Protein AF-A0A091C1M7-F1 (afdb_monomer_lite)

Foldseek 3Di:
DDDDDDDPPDDPQQKDKDKDKDQCCVVPDVDPARIKIWMWMAHPVRDIDIDIDGHHDDD

Sequence (59 aa):
MSVFSGSDSRKPLNISEVTVVLDNADYYLPVDYSEVSVTRRLYRTGESEFFLKLSKRAD

InterPro domains:
  IPR027417 P-loop containing nucleoside triphosphate hydrolase [G3DSA:3.40.50.300] (2-58)

Secondary structure (DSSP, 8-state):
-------TTS---SEEEEEEEEE-TT--SSSS-SEEEEEEEEETTS-EEEEEEEEPPP-

pLDDT: mean 81.56, std 18.52, range [31.39, 96.5]

Structure (mmCIF, N/CA/C/O backbone):
data_AF-A0A091C1M7-F1
#
_entry.id   AF-A0A091C1M7-F1
#
loop_
_atom_site.group_PDB
_atom_site.id
_atom_site.type_symbol
_atom_site.label_atom_id
_atom_site.label_alt_id
_atom_site.label_comp_id
_atom_site.label_asym_id
_atom_site.label_entity_id
_atom_site.label_seq_id
_atom_site.pdbx_PDB_ins_code
_atom_site.Cartn_x
_atom_site.Cartn_y
_atom_site.Cartn_z
_atom_site.occupancy
_atom_site.B_iso_or_equiv
_atom_site.auth_seq_id
_atom_site.auth_comp_id
_atom_site.auth_asym_id
_atom_site.auth_atom_id
_atom_site.pdbx_PDB_model_num
ATOM 1 N N . MET A 1 1 ? -17.630 -8.946 -8.048 1.00 36.91 1 MET A N 1
ATOM 2 C CA . MET A 1 1 ? -17.651 -8.480 -6.646 1.00 36.91 1 MET A CA 1
ATOM 3 C C . MET A 1 1 ? -17.825 -9.700 -5.759 1.00 36.91 1 MET A C 1
ATOM 5 O O . MET A 1 1 ? -18.936 -10.177 -5.595 1.00 36.91 1 MET A O 1
ATOM 9 N N . SER A 1 2 ? -16.721 -10.278 -5.294 1.00 31.39 2 SER A N 1
ATOM 10 C CA . SER A 1 2 ? -16.725 -11.423 -4.382 1.00 31.39 2 SER A CA 1
ATOM 11 C C . SER A 1 2 ? -16.450 -10.906 -2.976 1.00 31.39 2 SER A C 1
ATOM 13 O O . SER A 1 2 ? -15.343 -10.460 -2.681 1.00 31.39 2 SER A O 1
ATOM 15 N N . VAL A 1 3 ? -17.482 -10.907 -2.135 1.00 42.59 3 VAL A N 1
ATOM 16 C CA . VAL A 1 3 ? -17.364 -10.612 -0.706 1.00 42.59 3 VAL A CA 1
ATOM 17 C C . VAL A 1 3 ? -16.985 -11.922 -0.023 1.00 42.59 3 VAL A C 1
ATOM 19 O O . VAL A 1 3 ? -17.750 -12.882 -0.043 1.00 42.59 3 VAL A O 1
ATOM 22 N N . PHE A 1 4 ? -15.766 -11.979 0.503 1.00 56.25 4 PHE A N 1
ATOM 23 C CA . PHE A 1 4 ? -15.220 -13.138 1.201 1.00 56.25 4 PHE A CA 1
ATOM 24 C C . PHE A 1 4 ? -15.992 -13.351 2.517 1.00 56.25 4 PHE A C 1
ATOM 26 O O . PHE A 1 4 ? -16.002 -12.473 3.380 1.00 56.25 4 PHE A O 1
ATOM 33 N N . SER A 1 5 ? -16.672 -14.491 2.661 1.00 46.06 5 SER A N 1
ATOM 34 C CA . SER A 1 5 ? -17.363 -14.907 3.887 1.00 46.06 5 SER A CA 1
ATOM 35 C C . SER A 1 5 ? -16.332 -15.407 4.901 1.00 46.06 5 SER A C 1
ATOM 37 O O . SER A 1 5 ? -15.660 -16.406 4.650 1.00 46.06 5 SER A O 1
ATOM 39 N N . GLY A 1 6 ? -16.171 -14.664 5.998 1.00 45.31 6 GLY A N 1
ATOM 40 C CA . GLY A 1 6 ? -15.106 -14.826 6.989 1.00 45.31 6 GLY A CA 1
ATOM 41 C C . GLY A 1 6 ? -14.890 -16.254 7.499 1.00 45.31 6 GLY A C 1
ATOM 42 O O . GLY A 1 6 ? -15.821 -17.039 7.634 1.00 45.31 6 GLY A O 1
ATOM 43 N N . SER A 1 7 ? -13.631 -16.573 7.804 1.00 53.03 7 SER A N 1
ATOM 44 C CA . SER A 1 7 ? -13.250 -17.822 8.461 1.00 53.03 7 SER A CA 1
ATOM 45 C C . SER A 1 7 ? -13.672 -17.803 9.937 1.00 53.03 7 SER A C 1
ATOM 47 O O . SER A 1 7 ? -13.280 -16.886 10.663 1.00 53.03 7 SER A O 1
ATOM 49 N N . ASP A 1 8 ? -14.368 -18.847 10.386 1.00 56.12 8 ASP A N 1
ATOM 50 C CA . ASP A 1 8 ? -14.905 -19.090 11.743 1.00 56.12 8 ASP A CA 1
ATOM 51 C C . ASP A 1 8 ? -13.888 -19.107 12.917 1.00 56.12 8 ASP A C 1
ATOM 53 O O . ASP A 1 8 ? -14.217 -19.498 14.033 1.00 56.12 8 ASP A O 1
ATOM 57 N N . SER A 1 9 ? -12.636 -18.682 12.725 1.00 57.19 9 SER A N 1
ATOM 58 C CA . SER A 1 9 ? -11.559 -18.837 13.720 1.00 57.19 9 SER A CA 1
ATOM 59 C C . SER A 1 9 ? -10.953 -17.537 14.260 1.00 57.19 9 SER A C 1
ATOM 61 O O . SER A 1 9 ? -10.054 -17.588 15.102 1.00 57.19 9 SER A O 1
ATOM 63 N N . ARG A 1 10 ? -11.428 -16.356 13.841 1.00 54.12 10 ARG A N 1
ATOM 64 C CA . ARG A 1 10 ? -10.953 -15.069 14.383 1.00 54.12 10 ARG A CA 1
ATOM 65 C C . ARG A 1 10 ? -12.098 -14.290 15.014 1.00 54.12 10 ARG A C 1
ATOM 67 O O . ARG A 1 10 ? -13.115 -14.054 14.371 1.00 54.12 10 ARG A O 1
ATOM 74 N N . LYS A 1 11 ? -11.905 -13.854 16.271 1.00 49.81 11 LYS A N 1
ATOM 75 C CA . LYS A 1 11 ? -12.777 -12.867 16.933 1.00 49.81 11 LYS A CA 1
ATOM 76 C C . LYS A 1 11 ? -13.064 -11.732 15.941 1.00 49.81 11 LYS A C 1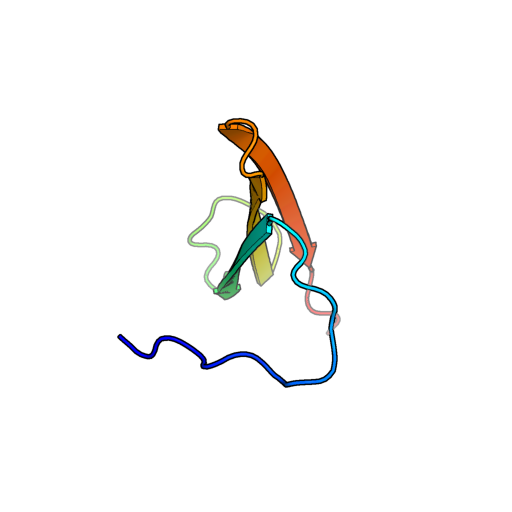
ATOM 78 O O . LYS A 1 11 ? -12.107 -11.308 15.286 1.00 49.81 11 LYS A O 1
ATOM 83 N N . PRO A 1 12 ? -14.309 -11.230 15.836 1.00 54.47 12 PRO A N 1
ATOM 84 C CA . PRO A 1 12 ? -14.615 -10.100 14.974 1.00 54.47 12 PRO A CA 1
ATOM 85 C C . PRO A 1 12 ? -13.807 -8.894 15.458 1.00 54.47 12 PRO A C 1
ATOM 87 O O . PRO A 1 12 ? -14.184 -8.191 16.394 1.00 54.47 12 PRO A O 1
ATOM 90 N N . LEU A 1 13 ? -12.640 -8.686 14.853 1.00 62.38 13 LEU A N 1
ATOM 91 C CA . LEU A 1 13 ? -11.928 -7.430 14.945 1.00 62.38 13 LEU A CA 1
ATOM 92 C C . LEU A 1 13 ? -12.849 -6.426 14.257 1.00 62.38 13 LEU A C 1
ATOM 94 O O . LEU A 1 13 ? -13.237 -6.636 13.112 1.00 62.38 13 LEU A O 1
ATOM 98 N N . ASN A 1 14 ? -13.263 -5.383 14.978 1.00 78.12 14 ASN A N 1
ATOM 99 C CA . ASN A 1 14 ? -14.123 -4.300 14.486 1.00 78.12 14 ASN A CA 1
ATOM 100 C C . ASN A 1 14 ? -13.365 -3.415 13.476 1.00 78.12 14 ASN A C 1
ATOM 102 O O . ASN A 1 14 ? -13.260 -2.199 13.645 1.00 78.12 14 ASN A O 1
ATOM 106 N N . ILE A 1 15 ? -12.791 -4.056 12.464 1.00 84.12 15 ILE A N 1
ATOM 107 C CA . ILE A 1 15 ? -11.832 -3.513 11.529 1.00 84.12 15 ILE A CA 1
ATOM 108 C C . ILE A 1 15 ? -12.142 -4.029 10.128 1.00 84.12 15 ILE A C 1
ATOM 110 O O . ILE A 1 15 ? -12.535 -5.179 9.941 1.00 84.12 15 ILE A O 1
ATOM 114 N N . SER A 1 16 ? -11.971 -3.175 9.132 1.00 89.12 16 SER A N 1
ATOM 115 C CA . SER A 1 16 ? -11.985 -3.549 7.721 1.00 89.12 16 SER A CA 1
ATOM 116 C C . SER A 1 16 ? -10.640 -3.178 7.124 1.00 89.12 16 SER A C 1
ATOM 118 O O . SER A 1 16 ? -10.241 -2.021 7.193 1.00 89.12 16 SER A O 1
ATOM 120 N N . GLU A 1 17 ? -9.934 -4.151 6.562 1.00 91.75 17 GLU A N 1
ATOM 121 C CA . GLU A 1 17 ? -8.625 -3.958 5.943 1.00 91.75 17 GLU A CA 1
ATOM 122 C C . GLU A 1 17 ? -8.698 -4.375 4.477 1.00 91.75 17 GLU A C 1
ATOM 124 O O . GLU A 1 17 ? -9.222 -5.440 4.152 1.00 91.75 17 GLU A O 1
ATOM 129 N N . VAL A 1 18 ? -8.201 -3.515 3.593 1.00 92.19 18 VAL A N 1
ATOM 130 C CA . VAL A 1 18 ? -8.115 -3.772 2.155 1.00 92.19 18 VAL A CA 1
ATOM 131 C C . VAL A 1 18 ? -6.709 -3.434 1.702 1.00 92.19 18 VAL A C 1
ATOM 133 O O . VAL A 1 18 ? -6.252 -2.312 1.921 1.00 92.19 18 VAL A O 1
ATOM 136 N N . THR A 1 19 ? -6.057 -4.378 1.029 1.00 93.38 19 THR A N 1
ATOM 137 C CA . THR A 1 19 ? -4.762 -4.174 0.379 1.00 93.38 19 THR A CA 1
ATOM 138 C C . THR A 1 19 ? -4.926 -4.286 -1.129 1.00 93.38 19 THR A C 1
ATOM 140 O O . THR A 1 19 ? -5.495 -5.256 -1.626 1.00 93.38 19 THR A O 1
ATOM 143 N N . VAL A 1 20 ? -4.411 -3.295 -1.851 1.00 94.88 20 VAL A N 1
ATOM 144 C CA . VAL A 1 20 ? -4.249 -3.317 -3.305 1.00 94.88 20 VAL A CA 1
ATOM 145 C C . VAL A 1 20 ? -2.767 -3.475 -3.597 1.00 94.88 20 VAL A C 1
ATOM 147 O O . VAL A 1 20 ? -1.966 -2.679 -3.111 1.00 94.88 20 VAL A O 1
ATOM 150 N N . VAL A 1 21 ? -2.420 -4.492 -4.382 1.00 94.44 21 VAL A N 1
ATOM 151 C CA . VAL A 1 21 ? -1.060 -4.733 -4.874 1.00 94.44 21 VAL A CA 1
ATOM 152 C C . VAL A 1 21 ? -1.034 -4.382 -6.355 1.00 94.44 21 VAL A C 1
ATOM 154 O O . VAL A 1 21 ? -1.859 -4.882 -7.120 1.00 94.44 21 VAL A O 1
ATOM 157 N N . LEU A 1 22 ? -0.121 -3.498 -6.739 1.00 94.81 22 LEU A N 1
ATOM 158 C CA . LEU A 1 22 ? 0.086 -3.050 -8.107 1.00 94.81 22 LEU A CA 1
ATOM 159 C C . LEU A 1 22 ? 1.450 -3.538 -8.592 1.00 94.81 22 LEU A C 1
ATOM 161 O O . LEU A 1 22 ? 2.464 -3.289 -7.933 1.00 94.81 22 LEU A O 1
ATOM 165 N N . ASP A 1 23 ? 1.460 -4.189 -9.753 1.00 94.62 23 ASP A N 1
ATOM 166 C 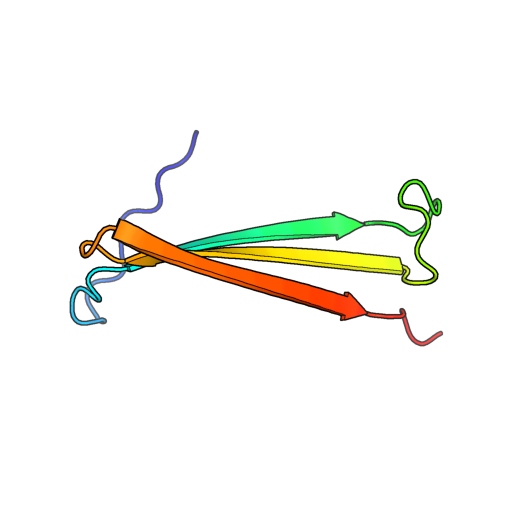CA . ASP A 1 23 ? 2.686 -4.372 -10.526 1.00 94.62 23 ASP A CA 1
ATOM 167 C C . ASP A 1 23 ? 3.060 -3.018 -11.139 1.00 94.62 23 ASP A C 1
ATOM 169 O O . ASP A 1 23 ? 2.227 -2.362 -11.763 1.00 94.62 23 ASP A O 1
ATOM 173 N N . ASN A 1 24 ? 4.291 -2.589 -10.890 1.00 95.50 24 ASN A N 1
ATOM 174 C CA . ASN A 1 24 ? 4.849 -1.326 -11.352 1.00 95.50 24 ASN A CA 1
ATOM 175 C C . ASN A 1 24 ? 6.151 -1.557 -12.140 1.00 95.50 24 ASN A C 1
ATOM 177 O O . ASN A 1 24 ? 7.036 -0.705 -12.153 1.00 95.50 24 ASN A O 1
ATOM 181 N N . ALA A 1 25 ? 6.310 -2.728 -12.767 1.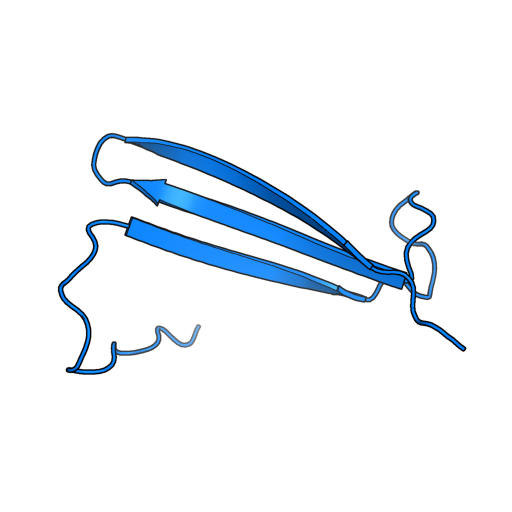00 93.19 25 ALA A N 1
ATOM 182 C CA . ALA A 1 25 ? 7.479 -3.047 -13.589 1.00 93.19 25 ALA A CA 1
ATOM 183 C C . ALA A 1 25 ? 7.637 -2.133 -14.819 1.00 93.19 25 ALA A C 1
ATOM 185 O O . ALA A 1 25 ? 8.745 -1.973 -15.327 1.00 93.19 25 ALA A O 1
ATOM 186 N N . ASP A 1 26 ? 6.548 -1.529 -15.292 1.00 94.06 26 ASP A N 1
ATOM 187 C CA . ASP A 1 26 ? 6.544 -0.539 -16.372 1.00 94.06 26 ASP A CA 1
ATOM 188 C C . ASP A 1 26 ? 6.806 0.896 -15.884 1.00 94.06 26 ASP A C 1
ATOM 190 O O . ASP A 1 26 ? 6.843 1.822 -16.695 1.00 94.06 26 ASP A O 1
ATOM 194 N N . TYR A 1 27 ? 7.009 1.082 -14.574 1.00 92.00 27 TYR A N 1
ATOM 195 C CA . TYR A 1 27 ? 7.194 2.378 -13.923 1.00 92.00 27 TYR A CA 1
ATOM 196 C C . TYR A 1 27 ? 6.051 3.370 -14.199 1.00 92.00 27 TYR A C 1
ATOM 198 O O . TYR A 1 27 ? 6.274 4.581 -14.263 1.00 92.00 27 TYR A O 1
ATOM 206 N N . TYR A 1 28 ? 4.812 2.876 -14.336 1.00 95.00 28 TYR A N 1
ATOM 207 C CA . TYR A 1 28 ? 3.626 3.729 -14.453 1.00 95.00 28 TYR A CA 1
ATOM 208 C C . TYR A 1 28 ? 3.482 4.688 -13.259 1.00 95.00 28 TYR A C 1
ATOM 210 O O . TYR A 1 28 ? 3.159 5.869 -13.418 1.00 95.00 28 TYR A O 1
ATOM 218 N N . LEU A 1 29 ? 3.745 4.196 -12.048 1.00 93.81 29 LEU A N 1
ATOM 219 C CA . LEU A 1 29 ? 3.889 5.026 -10.860 1.00 93.81 29 LEU A CA 1
ATOM 220 C C . LEU A 1 29 ? 5.319 5.587 -10.808 1.00 93.81 29 LEU A C 1
ATOM 222 O O . LEU A 1 29 ? 6.271 4.820 -10.972 1.00 93.81 29 LEU A O 1
ATOM 226 N N . PRO A 1 30 ? 5.499 6.886 -10.493 1.00 94.38 30 PRO A N 1
ATOM 227 C CA . PRO A 1 30 ? 6.803 7.550 -10.462 1.00 94.38 30 PRO A CA 1
ATOM 228 C C . PRO A 1 30 ? 7.599 7.198 -9.190 1.00 94.38 30 PRO A C 1
ATOM 230 O O . PRO A 1 30 ? 8.001 8.069 -8.419 1.00 94.38 30 PRO A O 1
ATOM 233 N N . VAL A 1 31 ? 7.788 5.904 -8.938 1.00 93.31 31 VAL A N 1
ATOM 234 C CA . VAL A 1 31 ? 8.553 5.344 -7.823 1.00 93.31 31 VAL A CA 1
ATOM 235 C C . VAL A 1 31 ? 9.463 4.238 -8.346 1.00 93.31 31 VAL A C 1
ATOM 237 O O . VAL A 1 31 ? 9.062 3.442 -9.189 1.00 93.31 31 VAL A O 1
ATOM 240 N N . ASP A 1 32 ? 10.688 4.169 -7.829 1.00 93.19 32 ASP A N 1
ATOM 241 C CA . ASP A 1 32 ? 11.681 3.169 -8.242 1.00 93.19 32 ASP A CA 1
ATOM 242 C C . ASP A 1 32 ? 11.455 1.824 -7.530 1.00 93.19 32 ASP A C 1
ATOM 244 O O . ASP A 1 32 ? 12.293 1.339 -6.775 1.00 93.19 32 ASP A O 1
ATOM 248 N N . TYR A 1 33 ? 10.261 1.261 -7.684 1.00 94.19 33 TYR A N 1
ATOM 249 C CA . TYR A 1 33 ? 9.873 -0.017 -7.097 1.00 94.19 33 TYR A CA 1
ATOM 250 C C . TYR A 1 33 ? 8.999 -0.768 -8.089 1.00 94.19 33 TYR A C 1
ATOM 252 O O . TYR A 1 33 ? 8.086 -0.190 -8.671 1.00 94.19 33 TYR A O 1
ATOM 260 N N . SER A 1 34 ? 9.269 -2.059 -8.253 1.00 94.62 34 SER A N 1
ATOM 261 C CA . SER A 1 34 ? 8.540 -2.923 -9.184 1.00 94.62 34 SER A CA 1
ATOM 262 C C . SER A 1 34 ? 7.185 -3.372 -8.642 1.00 94.62 34 SER A C 1
ATOM 264 O O . SER A 1 34 ? 6.356 -3.852 -9.400 1.00 94.62 34 SER A O 1
ATOM 266 N N . GLU A 1 35 ? 6.962 -3.262 -7.332 1.00 95.06 35 GLU A N 1
ATOM 267 C CA . GLU A 1 35 ? 5.680 -3.575 -6.708 1.00 95.06 35 GLU A CA 1
ATOM 268 C C . GLU A 1 35 ? 5.323 -2.507 -5.675 1.00 95.06 35 GLU A C 1
ATOM 270 O O . GLU A 1 35 ? 6.135 -2.131 -4.819 1.00 95.06 35 GLU A O 1
ATOM 275 N N . VAL A 1 36 ? 4.079 -2.040 -5.749 1.00 95.62 36 VAL A N 1
ATOM 276 C CA . VAL A 1 36 ? 3.516 -1.060 -4.825 1.00 95.62 36 VAL A CA 1
ATOM 277 C C . VAL A 1 36 ? 2.289 -1.663 -4.168 1.00 95.62 36 VAL A C 1
ATOM 279 O O . VAL A 1 36 ? 1.342 -2.058 -4.838 1.00 95.62 36 VAL A O 1
ATOM 282 N N . SER A 1 37 ? 2.280 -1.707 -2.840 1.00 96.50 37 SER A N 1
ATOM 283 C CA . SER A 1 37 ? 1.130 -2.164 -2.065 1.00 96.50 37 SER A CA 1
ATOM 284 C C . SER A 1 37 ? 0.568 -1.029 -1.223 1.00 96.50 37 SER A C 1
ATOM 286 O O . SER A 1 37 ? 1.268 -0.461 -0.382 1.00 96.50 37 SER A O 1
ATOM 288 N N . VAL A 1 38 ? -0.717 -0.736 -1.400 1.00 95.31 38 VAL A N 1
ATOM 289 C CA . VAL A 1 38 ? -1.455 0.243 -0.597 1.00 95.31 38 VAL A CA 1
ATOM 290 C C . VAL A 1 38 ? -2.464 -0.500 0.256 1.00 95.31 38 VAL A C 1
ATOM 292 O O . VAL A 1 38 ? -3.304 -1.229 -0.261 1.00 95.31 38 VAL A O 1
ATOM 295 N N . THR A 1 39 ? -2.398 -0.313 1.569 1.00 93.69 39 THR A N 1
ATOM 296 C CA . THR A 1 39 ? -3.368 -0.882 2.506 1.00 93.69 39 THR A CA 1
ATOM 297 C C . THR A 1 39 ? -4.139 0.228 3.187 1.00 93.69 39 THR A C 1
ATOM 299 O O . THR A 1 39 ? -3.546 1.170 3.709 1.00 93.69 39 THR A O 1
ATOM 302 N N . ARG A 1 40 ? -5.463 0.099 3.217 1.00 93.56 40 ARG A N 1
ATOM 303 C CA . ARG A 1 40 ? -6.340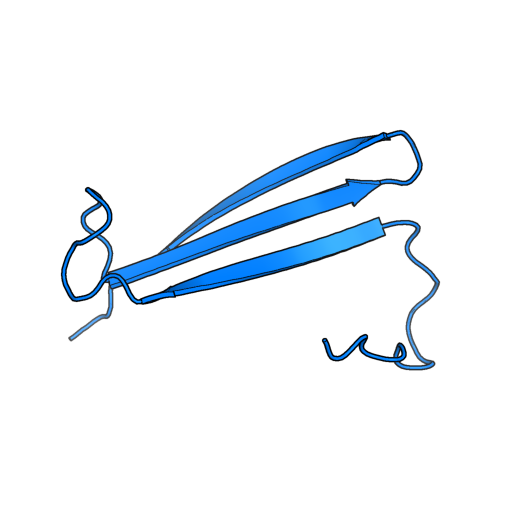 0.944 4.019 1.00 93.56 40 ARG A CA 1
ATOM 304 C C . ARG A 1 40 ? -7.008 0.096 5.081 1.00 93.56 40 ARG A C 1
ATOM 306 O O . ARG A 1 40 ? -7.596 -0.940 4.777 1.00 93.56 40 ARG A O 1
ATOM 313 N N . ARG A 1 41 ? -6.955 0.582 6.311 1.00 92.75 41 ARG A N 1
ATOM 314 C CA . ARG A 1 41 ? -7.562 -0.041 7.476 1.00 92.75 41 ARG A CA 1
ATOM 315 C C . ARG A 1 41 ? -8.553 0.934 8.098 1.00 92.75 41 ARG A C 1
ATOM 317 O O . ARG A 1 41 ? -8.230 2.096 8.314 1.00 92.75 41 ARG A O 1
ATOM 324 N N . LEU A 1 42 ? -9.771 0.469 8.333 1.00 89.56 42 LEU A N 1
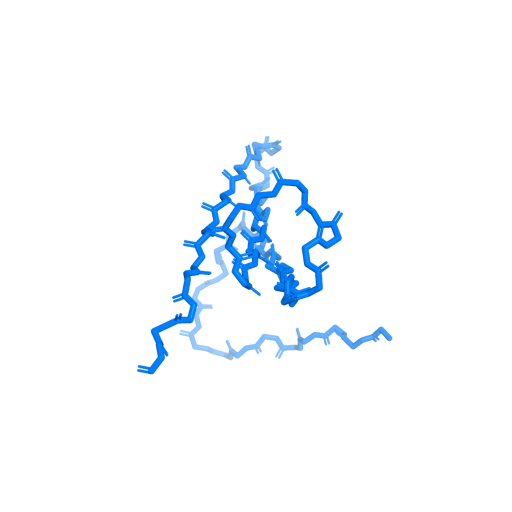ATOM 325 C CA . LEU A 1 42 ? -10.879 1.245 8.876 1.00 89.56 42 LEU A CA 1
ATOM 326 C C . LEU A 1 42 ? -11.354 0.624 10.174 1.00 89.56 42 LEU A C 1
ATOM 328 O O . LEU A 1 42 ? -11.660 -0.566 10.206 1.00 89.56 42 LEU A O 1
ATOM 332 N N . TYR A 1 43 ? -11.474 1.443 11.208 1.00 88.44 43 TYR A N 1
ATOM 333 C CA . TYR A 1 43 ? -12.044 1.056 12.489 1.00 88.44 43 TYR A CA 1
ATOM 334 C C . TYR A 1 43 ? -13.494 1.534 12.580 1.00 88.44 43 TYR A C 1
ATOM 336 O O . TYR A 1 43 ? -13.874 2.556 12.007 1.00 88.44 43 TYR A O 1
ATOM 344 N N . ARG A 1 44 ? -14.328 0.830 13.351 1.00 83.81 44 ARG A N 1
ATOM 345 C CA . ARG A 1 44 ? -15.721 1.263 13.594 1.00 83.81 44 ARG A CA 1
ATOM 346 C C . ARG A 1 44 ? -15.842 2.596 14.339 1.00 83.81 44 ARG A C 1
ATOM 348 O O . ARG A 1 44 ? -16.914 3.190 14.308 1.00 83.81 44 ARG A O 1
ATOM 355 N N . THR A 1 45 ? -14.770 3.056 14.986 1.00 87.56 45 THR A N 1
ATOM 356 C CA . THR A 1 45 ? -14.659 4.393 15.593 1.00 87.56 45 THR A CA 1
ATOM 357 C C . THR A 1 45 ? -14.668 5.514 14.549 1.00 87.56 45 THR A C 1
ATOM 359 O O . THR A 1 45 ? -14.863 6.670 14.906 1.00 87.56 45 THR A O 1
ATOM 362 N N . GLY A 1 46 ? -14.489 5.182 13.264 1.00 83.25 46 GLY A N 1
ATOM 363 C CA . GLY A 1 46 ? -14.327 6.139 12.169 1.00 83.25 46 GLY A CA 1
ATOM 364 C C . GLY A 1 46 ? -12.864 6.459 11.861 1.00 83.25 46 GLY A C 1
ATOM 365 O O . GLY A 1 46 ? -12.584 7.133 10.873 1.00 83.25 46 GLY A O 1
ATOM 366 N N . GLU A 1 47 ? -11.928 5.950 12.664 1.00 89.25 47 GLU A N 1
ATOM 367 C CA . GLU A 1 47 ? -10.496 6.105 12.422 1.00 89.25 47 GLU A CA 1
ATOM 368 C C . GLU A 1 47 ? -10.059 5.315 11.185 1.00 89.25 47 GLU A C 1
ATOM 370 O O . GLU A 1 47 ? -10.553 4.216 10.900 1.00 89.25 47 GLU A O 1
ATOM 375 N N . SER A 1 48 ? -9.104 5.880 10.448 1.00 89.56 48 SER A N 1
ATOM 376 C CA . SER A 1 48 ? -8.527 5.255 9.264 1.00 89.56 48 SER A CA 1
ATOM 377 C C . SER A 1 48 ? -7.009 5.299 9.300 1.00 89.56 48 SER A C 1
ATOM 379 O O . SER A 1 48 ? -6.428 6.366 9.487 1.00 89.56 48 SER A O 1
ATOM 381 N N . GLU A 1 49 ? -6.387 4.160 9.028 1.00 93.81 49 GLU A N 1
ATOM 382 C CA . GLU A 1 49 ? -4.947 4.027 8.843 1.00 93.81 49 GLU A CA 1
ATOM 383 C C . GLU A 1 49 ? -4.636 3.684 7.386 1.00 93.81 49 GLU A C 1
ATOM 385 O O . GLU A 1 49 ? -5.377 2.953 6.716 1.00 93.81 49 GLU A O 1
ATOM 390 N N . PHE A 1 50 ? -3.510 4.203 6.908 1.00 94.25 50 PHE A N 1
ATOM 391 C CA . PHE A 1 50 ? -2.995 3.947 5.573 1.00 94.25 50 PHE A CA 1
ATOM 392 C C . PHE A 1 50 ? -1.573 3.417 5.685 1.00 94.25 50 PHE A C 1
ATOM 394 O O . PHE A 1 50 ? -0.746 3.984 6.397 1.00 94.25 50 PHE A O 1
ATOM 401 N N . PHE A 1 51 ? -1.287 2.348 4.953 1.00 94.75 51 PHE A N 1
ATOM 402 C CA . PHE A 1 51 ? 0.043 1.764 4.874 1.00 94.75 51 PHE A CA 1
ATOM 403 C C . PHE A 1 51 ? 0.479 1.695 3.421 1.00 94.75 51 PHE A C 1
ATOM 405 O O . PHE A 1 51 ? -0.276 1.254 2.554 1.00 94.75 51 PHE A O 1
ATOM 412 N N . LEU A 1 52 ? 1.724 2.087 3.180 1.00 95.44 52 LEU A N 1
ATOM 413 C CA . LEU A 1 52 ? 2.396 1.934 1.902 1.00 95.44 52 LEU A CA 1
ATOM 414 C C . LEU A 1 52 ? 3.541 0.941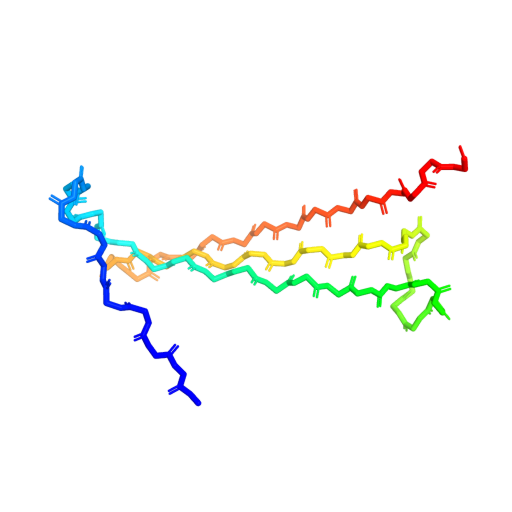 2.086 1.00 95.44 52 LEU A C 1
ATOM 416 O O . LEU A 1 52 ? 4.355 1.093 2.999 1.00 95.44 52 LEU A O 1
ATOM 420 N N . LYS A 1 53 ? 3.606 -0.076 1.229 1.00 93.50 53 LYS A N 1
ATOM 421 C CA . LYS A 1 53 ? 4.774 -0.949 1.113 1.00 93.50 53 LYS A CA 1
ATOM 422 C C . LYS A 1 53 ? 5.304 -0.877 -0.308 1.00 93.50 53 LYS A C 1
ATOM 424 O O . LYS A 1 53 ? 4.536 -0.935 -1.264 1.00 93.50 53 LYS A O 1
ATOM 429 N N . LEU A 1 54 ? 6.617 -0.746 -0.406 1.00 94.44 54 LEU A N 1
ATOM 430 C CA . LEU A 1 54 ? 7.347 -0.622 -1.654 1.00 94.44 54 LEU A CA 1
ATOM 431 C C . LEU A 1 54 ? 8.378 -1.745 -1.690 1.00 94.44 54 LEU A C 1
ATOM 433 O O . LEU A 1 54 ? 9.150 -1.893 -0.740 1.00 94.44 54 LEU A O 1
ATOM 437 N N . SER A 1 55 ? 8.352 -2.554 -2.747 1.00 93.31 55 SER A N 1
ATOM 438 C CA . SER A 1 55 ? 9.260 -3.690 -2.902 1.00 93.31 55 SER A CA 1
ATOM 439 C C . SER A 1 55 ? 9.981 -3.630 -4.242 1.00 93.31 55 SER A C 1
ATOM 441 O O . SER A 1 55 ? 9.380 -3.358 -5.285 1.00 93.31 55 SER A O 1
ATOM 443 N N . LYS A 1 56 ? 11.299 -3.841 -4.197 1.00 87.12 56 LYS A N 1
ATOM 444 C CA . LYS A 1 56 ? 12.125 -4.046 -5.385 1.00 87.12 56 LYS A CA 1
ATOM 445 C C . LYS A 1 56 ? 12.182 -5.547 -5.628 1.00 87.12 56 LYS A C 1
ATOM 447 O O . LYS A 1 56 ? 12.492 -6.295 -4.701 1.00 87.12 56 LYS A O 1
ATOM 452 N N . ARG A 1 57 ? 11.894 -6.001 -6.847 1.00 76.44 57 ARG A N 1
ATOM 453 C CA . ARG A 1 57 ? 12.266 -7.357 -7.253 1.00 76.44 57 ARG A CA 1
ATOM 454 C C . ARG A 1 57 ? 13.788 -7.442 -7.179 1.00 76.44 57 ARG A C 1
ATOM 456 O O . ARG A 1 57 ? 14.471 -6.650 -7.820 1.00 76.44 57 ARG A O 1
ATOM 463 N N . ALA A 1 58 ? 14.278 -8.347 -6.339 1.00 66.81 58 ALA A N 1
ATOM 464 C CA . ALA A 1 58 ? 15.640 -8.830 -6.461 1.00 66.81 58 ALA A CA 1
ATOM 465 C C . ALA A 1 58 ? 15.703 -9.644 -7.759 1.00 66.81 58 ALA A C 1
ATOM 467 O O . ALA A 1 58 ? 14.819 -10.468 -8.010 1.00 66.81 58 ALA A O 1
ATOM 468 N N . ASP A 1 59 ? 16.676 -9.308 -8.590 1.00 62.16 59 ASP A N 1
ATOM 469 C CA . ASP A 1 59 ? 17.120 -10.075 -9.748 1.00 62.16 59 ASP A CA 1
ATOM 470 C C . ASP A 1 59 ? 17.525 -11.512 -9.379 1.00 62.16 59 ASP A C 1
ATOM 472 O O . ASP A 1 59 ? 18.051 -11.732 -8.261 1.00 62.16 59 ASP A O 1
#

Radius of gyration: 15.13 Å; chains: 1; bounding box: 35×27×33 Å

Organism: NCBI:txid1302649